Protein AF-A0A7S1HL98-F1 (afdb_monomer_lite)

pLDDT: mean 81.18, std 10.31, range [53.41, 93.25]

Foldseek 3Di:
DCPPVNVVVVVVVVVVLVVVLVVLLVCPVVLVVLVVVVVVVVVVVVVDPDDPVCPVVVVVSVVVNVQSVDSRNSVVVVVVVVVVVVVVVVVVVVVVVVVVVVVVVVVVVVVVVVVVD

InterPro domains:
  IPR009828 CYRIA/CYRIB, Rac1 binding domain [PF07159] (9-105)

Structure (mmCIF, N/CA/C/O backbone):
data_AF-A0A7S1HL98-F1
#
_entry.id   AF-A0A7S1HL98-F1
#
loop_
_atom_site.group_PDB
_atom_site.id
_atom_site.type_symbol
_atom_site.label_atom_id
_atom_site.label_alt_id
_atom_site.label_comp_id
_atom_site.label_asym_id
_atom_site.label_entity_id
_atom_site.label_seq_id
_atom_site.pdbx_PDB_ins_code
_atom_site.Cartn_x
_atom_site.Cartn_y
_atom_site.Cartn_z
_atom_site.occupancy
_atom_site.B_iso_or_equiv
_atom_site.auth_seq_id
_atom_site.auth_comp_id
_atom_site.auth_asym_id
_atom_site.auth_atom_id
_atom_site.pdbx_PDB_model_num
ATOM 1 N N . SER A 1 1 ? 21.149 -8.257 -16.315 1.00 56.03 1 SER A N 1
ATOM 2 C CA . SER A 1 1 ? 19.985 -9.164 -16.367 1.00 56.03 1 SER A CA 1
ATOM 3 C C . SER A 1 1 ? 19.329 -9.183 -14.996 1.00 56.03 1 SER A C 1
ATOM 5 O O . SER A 1 1 ? 20.015 -8.946 -14.007 1.00 56.03 1 SER A O 1
ATOM 7 N N . TRP A 1 2 ? 18.018 -9.419 -14.911 1.00 61.19 2 TRP A N 1
ATOM 8 C CA . TRP A 1 2 ? 17.410 -9.798 -13.634 1.00 61.19 2 TRP A CA 1
ATOM 9 C C . TRP A 1 2 ? 17.933 -11.194 -13.307 1.00 61.19 2 TRP A C 1
ATOM 11 O O . TRP A 1 2 ? 17.538 -12.153 -13.958 1.00 61.19 2 TRP A O 1
ATOM 21 N N . GLY A 1 3 ? 18.899 -11.295 -12.396 1.00 83.94 3 GLY A N 1
ATOM 22 C CA . GLY A 1 3 ? 19.385 -12.599 -11.952 1.00 83.94 3 GLY A CA 1
ATOM 23 C C . GLY A 1 3 ? 18.268 -13.367 -11.247 1.00 83.94 3 GLY A C 1
ATOM 24 O O . GLY A 1 3 ? 17.388 -12.748 -10.641 1.00 83.94 3 GLY A O 1
ATOM 25 N N . ASP A 1 4 ? 18.325 -14.698 -11.287 1.00 86.06 4 ASP A N 1
ATOM 26 C CA . ASP A 1 4 ? 17.356 -15.584 -10.623 1.00 86.06 4 ASP A CA 1
ATOM 27 C C . ASP A 1 4 ? 17.127 -15.198 -9.155 1.00 86.06 4 ASP A C 1
ATOM 29 O O . ASP A 1 4 ? 16.008 -15.246 -8.648 1.00 86.06 4 ASP A O 1
ATOM 33 N N . GLU A 1 5 ? 18.168 -14.714 -8.476 1.00 88.81 5 GLU A N 1
ATOM 34 C CA . GLU A 1 5 ? 18.075 -14.214 -7.108 1.00 88.81 5 GLU A CA 1
ATOM 35 C C . GLU A 1 5 ? 17.083 -13.044 -6.953 1.00 88.81 5 GLU A C 1
ATOM 37 O O . GLU A 1 5 ? 16.298 -13.019 -6.001 1.00 88.81 5 GLU A O 1
ATOM 42 N N . CYS A 1 6 ? 17.069 -12.090 -7.890 1.00 85.19 6 CYS A N 1
ATOM 43 C CA . CYS A 1 6 ? 16.123 -10.972 -7.875 1.00 85.19 6 CYS A CA 1
ATOM 44 C C . CYS A 1 6 ? 14.683 -11.453 -8.080 1.00 85.19 6 CYS A C 1
ATOM 46 O O . CYS A 1 6 ? 13.779 -10.979 -7.389 1.00 85.19 6 CYS A O 1
ATOM 48 N N . LEU A 1 7 ? 14.469 -12.424 -8.973 1.00 86.75 7 LEU A N 1
ATOM 49 C CA . LEU A 1 7 ? 13.152 -13.026 -9.201 1.00 86.75 7 LEU A CA 1
ATOM 50 C C . LEU A 1 7 ? 12.651 -13.756 -7.949 1.00 86.75 7 LEU A C 1
ATOM 52 O O . LEU A 1 7 ? 11.516 -13.547 -7.520 1.00 86.75 7 LEU A O 1
ATOM 56 N N . TRP A 1 8 ? 13.518 -14.525 -7.287 1.00 91.44 8 TRP A N 1
ATOM 57 C CA . TRP A 1 8 ? 13.188 -15.205 -6.032 1.00 91.44 8 TRP A CA 1
ATOM 58 C C . TRP A 1 8 ? 12.913 -14.251 -4.870 1.00 91.44 8 TRP A C 1
ATOM 60 O O . TRP A 1 8 ? 12.095 -14.555 -3.996 1.00 91.44 8 TRP A O 1
ATOM 70 N N . ARG A 1 9 ? 13.593 -13.101 -4.815 1.00 88.94 9 ARG A N 1
ATOM 71 C CA . ARG A 1 9 ? 13.303 -12.052 -3.824 1.00 88.94 9 ARG A CA 1
ATOM 72 C C . ARG A 1 9 ? 11.932 -11.423 -4.080 1.00 88.94 9 ARG A C 1
ATOM 74 O O . ARG A 1 9 ? 11.172 -11.250 -3.130 1.00 88.94 9 ARG A O 1
ATOM 81 N N . LEU A 1 10 ? 11.594 -11.148 -5.341 1.00 87.00 10 LEU A N 1
ATOM 82 C CA . LEU A 1 10 ? 10.289 -10.603 -5.721 1.00 87.00 10 LEU A CA 1
ATOM 83 C C . LEU A 1 10 ? 9.152 -11.588 -5.409 1.00 87.00 10 LEU A C 1
ATOM 85 O O . LEU A 1 10 ? 8.156 -11.202 -4.803 1.00 87.00 10 LEU A O 1
ATOM 89 N N . ALA A 1 11 ? 9.327 -12.870 -5.743 1.00 88.75 11 ALA A N 1
ATOM 90 C CA . ALA A 1 11 ? 8.358 -13.921 -5.431 1.00 88.75 11 ALA A CA 1
ATOM 91 C C . ALA A 1 11 ? 8.095 -14.030 -3.920 1.00 88.75 11 ALA A C 1
ATOM 93 O O . ALA A 1 11 ? 6.944 -14.043 -3.491 1.00 88.75 11 ALA A O 1
ATOM 94 N N . ARG A 1 12 ? 9.155 -14.005 -3.098 1.00 92.25 12 ARG A N 1
ATOM 95 C CA . ARG A 1 12 ? 9.029 -14.007 -1.631 1.00 92.25 12 ARG A CA 1
ATOM 96 C C . ARG A 1 12 ? 8.320 -12.770 -1.085 1.00 92.25 12 ARG A C 1
ATOM 98 O O . ARG A 1 12 ? 7.615 -12.869 -0.085 1.00 92.25 12 ARG A O 1
ATOM 105 N N . LEU A 1 13 ? 8.511 -11.606 -1.704 1.00 89.50 13 LEU A N 1
ATOM 106 C CA . LEU A 1 13 ? 7.786 -10.397 -1.320 1.00 89.50 13 LEU A CA 1
ATOM 107 C C . LEU A 1 13 ? 6.288 -10.540 -1.623 1.00 89.50 13 LEU A C 1
ATOM 109 O O . LEU A 1 13 ? 5.472 -10.242 -0.756 1.00 89.50 13 LEU A O 1
ATOM 113 N N . MET A 1 14 ? 5.930 -11.034 -2.813 1.00 89.12 14 MET A N 1
ATOM 114 C CA . MET A 1 14 ? 4.530 -11.256 -3.195 1.00 89.12 14 MET A CA 1
ATOM 115 C C . MET A 1 14 ? 3.832 -12.258 -2.270 1.00 89.12 14 MET A C 1
ATOM 117 O O . MET A 1 14 ? 2.714 -12.001 -1.832 1.00 89.12 14 MET A O 1
ATOM 121 N N . ASP A 1 15 ? 4.510 -13.351 -1.918 1.00 92.81 15 ASP A N 1
ATOM 122 C CA . ASP A 1 15 ? 3.988 -14.363 -0.996 1.00 92.81 15 ASP A CA 1
ATOM 123 C C . ASP A 1 15 ? 3.669 -13.771 0.389 1.00 92.81 15 ASP A C 1
ATOM 125 O O . ASP A 1 15 ? 2.561 -13.911 0.906 1.00 92.81 15 ASP A O 1
ATOM 129 N N . LYS A 1 16 ? 4.588 -12.974 0.951 1.00 91.25 16 LYS A N 1
ATOM 130 C CA . LYS A 1 16 ? 4.350 -12.262 2.219 1.00 91.25 16 LYS A CA 1
ATOM 131 C C . LYS A 1 16 ? 3.157 -11.308 2.148 1.00 91.25 16 LYS A C 1
ATOM 133 O O . LYS A 1 16 ? 2.393 -11.224 3.107 1.00 91.25 16 LYS A O 1
ATOM 138 N N . MET A 1 17 ? 2.994 -10.594 1.033 1.00 91.00 17 MET A N 1
ATOM 139 C CA . MET A 1 17 ? 1.870 -9.671 0.839 1.00 91.00 17 MET A CA 1
ATOM 140 C C . MET A 1 17 ? 0.532 -10.417 0.765 1.00 91.00 17 MET A C 1
ATOM 142 O O . MET A 1 17 ? -0.452 -9.956 1.340 1.00 91.00 17 MET A O 1
ATOM 146 N N . LEU A 1 18 ? 0.498 -11.589 0.123 1.00 89.94 18 LEU A N 1
ATOM 147 C CA . LEU A 1 18 ? -0.683 -12.457 0.074 1.00 89.94 18 LEU A CA 1
ATOM 148 C C . LEU A 1 18 ? -1.067 -12.975 1.462 1.00 89.94 18 LEU A C 1
ATOM 150 O O . LEU A 1 18 ? -2.232 -12.875 1.850 1.00 89.94 18 LEU A O 1
ATOM 154 N N . VAL A 1 19 ? -0.090 -13.468 2.229 1.00 93.25 19 VAL A N 1
ATOM 155 C CA . VAL A 1 19 ? -0.310 -13.925 3.609 1.00 93.25 19 VAL A CA 1
ATOM 156 C C . VAL A 1 19 ? -0.850 -12.788 4.473 1.00 93.25 19 VAL A C 1
ATOM 158 O O . VAL A 1 19 ? -1.842 -12.967 5.179 1.00 93.25 19 VAL A O 1
ATOM 161 N N . LEU A 1 20 ? -0.247 -11.600 4.389 1.00 91.31 20 LEU A N 1
ATOM 162 C CA . LEU A 1 20 ? -0.676 -10.443 5.171 1.00 91.31 20 LEU A CA 1
ATOM 163 C C . LEU A 1 20 ? -2.100 -10.007 4.801 1.00 91.31 20 LEU A C 1
ATOM 165 O O . LEU A 1 20 ? -2.905 -9.750 5.694 1.00 91.31 20 LEU A O 1
ATOM 169 N N . ASN A 1 21 ? -2.445 -10.012 3.510 1.00 90.69 21 ASN A N 1
ATOM 170 C CA . ASN A 1 21 ? -3.805 -9.739 3.049 1.00 90.69 21 ASN A CA 1
ATOM 171 C C . ASN A 1 21 ? -4.815 -10.755 3.606 1.00 90.69 21 ASN A C 1
ATOM 173 O O . ASN A 1 21 ? -5.873 -10.366 4.090 1.00 90.69 21 ASN A O 1
ATOM 177 N N . GLY A 1 22 ? -4.478 -12.049 3.584 1.00 89.69 22 GLY A N 1
ATOM 178 C CA . GLY A 1 22 ? -5.328 -13.110 4.131 1.00 89.69 22 GLY A CA 1
ATOM 179 C C . GLY A 1 22 ? -5.554 -12.978 5.639 1.00 89.69 22 GLY A C 1
ATOM 180 O O . GLY A 1 22 ? -6.685 -13.099 6.107 1.00 89.69 22 GLY A O 1
ATOM 181 N N . LEU A 1 23 ? -4.501 -12.663 6.400 1.00 90.56 23 LEU A N 1
ATOM 182 C CA . LEU A 1 23 ? -4.599 -12.428 7.844 1.00 90.56 23 LEU A CA 1
ATOM 183 C C . LEU A 1 23 ? -5.448 -11.196 8.173 1.00 90.56 23 LEU A C 1
ATOM 185 O O . LEU A 1 23 ? -6.253 -11.234 9.102 1.00 90.56 23 LEU A O 1
ATOM 189 N N . MET A 1 24 ? -5.293 -10.116 7.403 1.00 89.81 24 MET A N 1
ATOM 190 C CA . MET A 1 24 ? -6.113 -8.916 7.552 1.00 89.81 24 MET A CA 1
ATOM 191 C C . MET A 1 24 ? -7.587 -9.184 7.241 1.00 89.81 24 MET A C 1
ATOM 193 O O . MET A 1 24 ? -8.452 -8.792 8.018 1.00 89.81 24 MET A O 1
ATOM 197 N N . ALA A 1 25 ? -7.867 -9.890 6.146 1.00 86.00 25 ALA A N 1
ATOM 198 C CA . ALA A 1 25 ? -9.213 -10.281 5.742 1.00 86.00 25 ALA A CA 1
ATOM 199 C C . ALA A 1 25 ? -9.915 -11.162 6.787 1.00 86.00 25 ALA A C 1
ATOM 201 O O . ALA A 1 25 ? -11.090 -10.960 7.091 1.00 86.00 25 ALA A O 1
ATOM 202 N N . ALA A 1 26 ? -9.190 -12.121 7.367 1.00 89.00 26 ALA A N 1
ATOM 203 C CA . ALA A 1 26 ? -9.726 -13.014 8.390 1.00 89.00 26 ALA A CA 1
ATOM 204 C C . ALA A 1 26 ? -9.996 -12.301 9.728 1.00 89.00 26 ALA A C 1
ATOM 206 O O . ALA A 1 26 ? -10.816 -12.765 10.521 1.00 89.00 26 ALA A O 1
ATOM 207 N N . ASN A 1 27 ? -9.324 -11.176 9.997 1.00 88.44 27 ASN A N 1
ATOM 208 C CA . ASN A 1 27 ? -9.421 -10.464 11.264 1.00 88.44 27 ASN A CA 1
ATOM 209 C C . ASN A 1 27 ? -10.346 -9.239 11.178 1.00 88.44 27 ASN A C 1
ATOM 211 O O . ASN A 1 27 ? -9.909 -8.086 11.141 1.00 88.44 27 ASN A O 1
ATOM 215 N N . SER A 1 28 ? -11.654 -9.492 11.251 1.00 84.69 28 SER A N 1
ATOM 216 C CA . SER A 1 28 ? -12.681 -8.440 11.328 1.00 84.69 28 SER A CA 1
ATOM 217 C C . SER A 1 28 ? -12.548 -7.529 12.562 1.00 84.69 28 SER A C 1
ATOM 219 O O . SER A 1 28 ? -13.084 -6.416 12.572 1.00 84.69 28 SER A O 1
ATOM 221 N N . GLY A 1 29 ? -11.798 -7.960 13.586 1.00 90.38 29 GLY A N 1
ATOM 222 C CA . GLY A 1 29 ? -11.479 -7.173 14.777 1.00 90.38 29 GLY A CA 1
ATOM 223 C C . GLY A 1 29 ? -10.732 -5.881 14.453 1.00 90.38 29 GLY A C 1
ATOM 224 O O . GLY A 1 29 ? -11.052 -4.845 15.028 1.00 90.38 29 GLY A O 1
ATOM 225 N N . ILE A 1 30 ? -9.842 -5.897 13.455 1.00 88.44 30 ILE A N 1
ATOM 226 C CA . ILE A 1 30 ? -9.038 -4.726 13.064 1.00 88.44 30 ILE A CA 1
ATOM 227 C C . ILE A 1 30 ? -9.939 -3.547 12.670 1.00 88.44 30 ILE A C 1
ATOM 229 O O . ILE A 1 30 ? -9.735 -2.422 13.127 1.00 88.44 30 ILE A O 1
ATOM 233 N N . ASN A 1 31 ? -10.975 -3.797 11.864 1.00 89.00 31 ASN A N 1
ATOM 234 C CA . ASN A 1 31 ? -11.902 -2.748 11.434 1.00 89.00 31 ASN A CA 1
ATOM 235 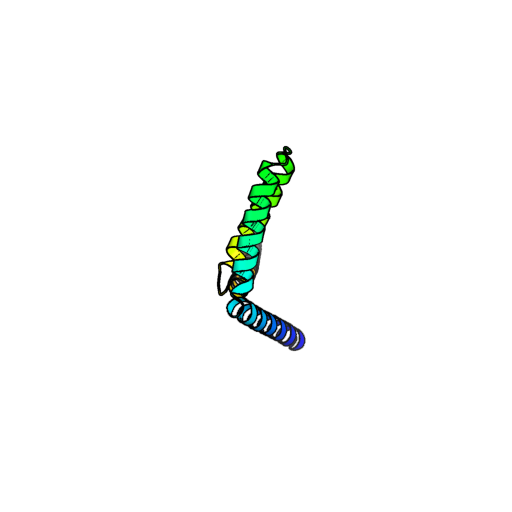C C . ASN A 1 31 ? -12.782 -2.243 12.585 1.00 89.00 31 ASN A C 1
ATOM 237 O O . ASN A 1 31 ? -13.031 -1.041 12.720 1.00 89.00 31 ASN A O 1
ATOM 241 N N . ASN A 1 32 ? -13.213 -3.151 13.458 1.00 90.56 32 ASN A N 1
ATOM 242 C CA . ASN A 1 32 ? -14.009 -2.801 14.628 1.00 90.56 32 ASN A CA 1
ATOM 243 C C . ASN A 1 32 ? -13.221 -1.939 15.622 1.00 90.56 32 ASN A C 1
ATOM 245 O O . ASN A 1 32 ? -13.732 -0.912 16.082 1.00 90.56 32 ASN A O 1
ATOM 249 N N . ASP A 1 33 ? -11.980 -2.318 15.915 1.00 92.88 33 ASP A N 1
ATOM 250 C CA . ASP A 1 33 ? -11.099 -1.600 16.832 1.00 92.88 33 ASP A CA 1
ATOM 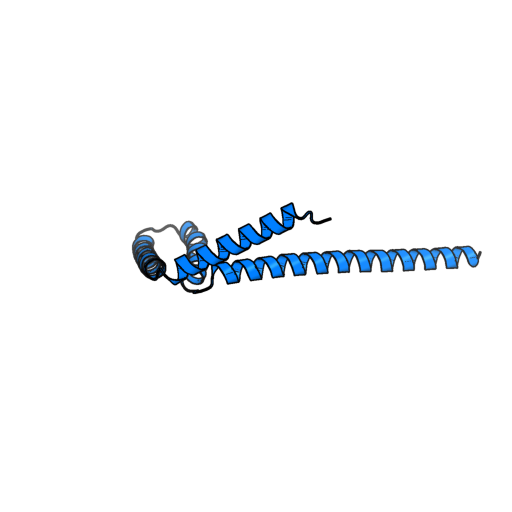251 C C . ASP A 1 33 ? -10.706 -0.239 16.264 1.00 92.88 33 ASP A C 1
ATOM 253 O O . ASP A 1 33 ? -10.816 0.775 16.959 1.00 92.88 33 ASP A O 1
ATOM 257 N N . PHE A 1 34 ? -10.376 -0.175 14.972 1.00 90.94 34 PHE A N 1
ATOM 258 C CA . PHE A 1 34 ? -10.102 1.092 14.301 1.00 90.94 34 PHE A CA 1
ATOM 259 C C . PHE A 1 34 ? -11.322 2.030 14.318 1.00 90.94 34 PHE A C 1
ATOM 261 O O . PHE A 1 34 ? -11.214 3.215 14.648 1.00 90.94 34 PHE A O 1
ATOM 268 N N . SER A 1 35 ? -12.519 1.499 14.059 1.00 88.88 35 SER A N 1
ATOM 269 C CA . SER A 1 35 ? -13.771 2.261 14.122 1.00 88.88 35 SER A CA 1
ATOM 270 C C . SER A 1 35 ? -14.102 2.757 15.536 1.00 88.88 35 SER A C 1
ATOM 272 O O . SER A 1 35 ? -14.741 3.803 15.697 1.00 88.88 35 SER A O 1
ATOM 274 N N . ARG A 1 36 ? -13.711 2.020 16.582 1.00 91.12 36 ARG A N 1
ATOM 275 C CA . ARG A 1 36 ? -13.828 2.465 17.982 1.00 91.12 36 ARG A CA 1
ATOM 276 C C . ARG A 1 36 ? -12.828 3.573 18.284 1.00 91.12 36 ARG A C 1
ATOM 278 O O . ARG A 1 36 ? -13.234 4.623 18.779 1.00 91.12 36 ARG A O 1
ATOM 285 N N . PHE A 1 37 ? -11.563 3.376 17.924 1.00 89.06 37 PHE A N 1
ATOM 286 C CA . PHE A 1 37 ? -10.505 4.370 18.083 1.00 89.06 37 PHE A CA 1
ATOM 287 C C . PHE A 1 37 ? -10.880 5.706 17.427 1.00 89.06 37 PHE A C 1
ATOM 289 O O . PHE A 1 37 ? -10.857 6.745 18.088 1.00 89.06 37 PHE A O 1
ATOM 296 N N . LYS A 1 38 ? -11.347 5.678 16.171 1.00 87.69 38 LYS A N 1
ATOM 297 C CA . LYS A 1 38 ? -11.776 6.881 15.444 1.00 87.69 38 LYS A CA 1
ATOM 298 C C . LYS A 1 38 ? -12.893 7.632 16.174 1.00 87.69 38 LYS A C 1
ATOM 300 O O . LYS A 1 38 ? -12.853 8.858 16.273 1.00 87.69 38 LYS A O 1
ATOM 305 N N . ARG A 1 39 ? -13.885 6.913 16.712 1.00 87.25 39 ARG A N 1
ATOM 306 C CA . ARG A 1 39 ? -14.983 7.514 17.490 1.00 87.25 39 ARG A CA 1
ATOM 307 C C . ARG A 1 39 ? -14.477 8.175 18.771 1.00 87.25 39 ARG A C 1
ATOM 309 O O . ARG A 1 39 ? -14.860 9.308 19.052 1.00 87.25 39 ARG A O 1
ATOM 316 N N . PHE A 1 40 ? -13.585 7.515 19.510 1.00 87.50 40 PHE A N 1
ATOM 317 C CA . PHE A 1 40 ? -12.965 8.105 20.700 1.00 87.50 40 PHE A CA 1
ATOM 318 C C . PHE A 1 40 ? -12.173 9.367 20.368 1.00 87.50 40 PHE A C 1
ATOM 320 O O . PHE A 1 40 ? -12.316 10.382 21.045 1.00 87.50 40 PHE A O 1
ATOM 327 N N . GLN A 1 41 ? -11.398 9.342 19.290 1.00 83.62 41 GLN A N 1
ATOM 328 C CA . GLN A 1 41 ? -10.620 10.495 18.863 1.00 83.62 41 GLN A CA 1
ATOM 329 C C . GLN A 1 41 ? -11.500 11.673 18.425 1.00 83.62 41 GLN A C 1
ATOM 331 O O . GLN A 1 41 ? -11.182 12.819 18.728 1.00 83.62 41 GLN A O 1
ATOM 336 N N . GLN A 1 42 ? -12.629 11.419 17.756 1.00 81.88 42 GLN A N 1
ATOM 337 C CA . GLN A 1 42 ? -13.607 12.459 17.414 1.00 81.88 42 GLN A CA 1
ATOM 338 C C . GLN A 1 42 ? -14.255 13.089 18.653 1.00 81.88 42 GLN A C 1
ATOM 340 O O . GLN A 1 42 ? -14.545 14.283 18.654 1.00 81.88 42 GLN A O 1
ATOM 345 N N . LEU A 1 43 ? -14.483 12.306 19.710 1.00 82.50 43 LEU A N 1
ATOM 346 C CA . LEU A 1 43 ? -14.975 12.826 20.987 1.00 82.50 43 LEU A CA 1
ATOM 347 C C . LEU A 1 43 ? -13.894 13.646 21.704 1.00 82.50 43 LEU A C 1
ATOM 349 O O . LEU A 1 43 ? -14.175 14.747 22.170 1.00 82.50 43 LEU A O 1
ATOM 353 N N . ALA A 1 44 ? -12.655 13.154 21.732 1.00 79.75 44 ALA A N 1
ATOM 354 C CA . ALA A 1 44 ? -11.524 13.836 22.357 1.00 79.75 44 ALA A CA 1
ATOM 355 C C . ALA A 1 44 ? -11.153 15.144 21.638 1.00 79.75 44 ALA A C 1
ATOM 357 O O . ALA A 1 44 ? -10.871 16.153 22.282 1.00 79.75 44 ALA A O 1
ATOM 358 N N . SER A 1 45 ? -11.210 15.171 20.304 1.00 74.12 45 SER A N 1
ATOM 359 C CA . SER A 1 45 ? -10.885 16.366 19.522 1.00 74.12 45 SER A CA 1
ATOM 360 C C . SER A 1 45 ? -11.909 17.480 19.708 1.00 74.12 45 SER A C 1
ATOM 362 O O . SER A 1 45 ? -11.524 18.644 19.707 1.00 74.12 45 SER A O 1
ATOM 364 N N . ARG A 1 46 ? -13.187 17.165 19.969 1.00 69.31 46 ARG A N 1
ATOM 365 C CA . ARG A 1 46 ? -14.194 18.168 20.370 1.00 69.31 46 ARG A CA 1
ATOM 366 C C . ARG A 1 46 ? -13.828 18.880 21.678 1.00 69.31 46 ARG A C 1
ATOM 368 O O . ARG A 1 46 ? -14.252 20.016 21.860 1.00 69.31 46 ARG A O 1
ATOM 375 N N . ALA A 1 47 ? -13.024 18.254 22.539 1.00 67.25 47 ALA A N 1
ATOM 376 C CA . ALA A 1 47 ? -12.560 18.825 23.802 1.00 67.25 47 ALA A CA 1
ATOM 377 C C . ALA A 1 47 ? -11.229 19.607 23.701 1.00 67.25 47 ALA A C 1
ATOM 379 O O . ALA A 1 47 ? -10.912 20.360 24.616 1.00 67.25 47 ALA A O 1
ATOM 380 N N . GLN A 1 48 ? -10.455 19.473 22.612 1.00 61.19 48 GLN A N 1
ATOM 381 C CA . GLN A 1 48 ? -9.159 20.154 22.426 1.00 61.19 48 GLN A CA 1
ATOM 382 C C . GLN A 1 48 ? -9.185 21.141 21.248 1.00 61.19 48 GLN A C 1
ATOM 384 O O . GLN A 1 48 ? -9.500 20.774 20.120 1.00 61.19 48 GLN A O 1
ATOM 389 N N . SER A 1 49 ? -8.835 22.402 21.500 1.00 55.16 49 SER A N 1
ATOM 390 C CA . SER A 1 49 ? -9.096 23.580 20.655 1.00 55.16 49 SER A CA 1
ATOM 391 C C . SER A 1 49 ? -7.955 24.013 19.713 1.00 55.16 49 SER A C 1
ATOM 393 O O . SER A 1 49 ? -7.867 25.190 19.372 1.00 55.16 49 SER A O 1
ATOM 395 N N . SER A 1 50 ? -7.092 23.111 19.233 1.00 62.09 50 SER A N 1
ATOM 396 C CA . SER A 1 50 ? -6.089 23.461 18.209 1.00 62.09 50 SER A CA 1
ATOM 397 C C . SER A 1 50 ? -6.492 22.948 16.818 1.00 62.09 50 SER A C 1
ATOM 399 O O . SER A 1 50 ? -6.751 21.765 16.613 1.00 62.09 50 SER A O 1
ATOM 401 N N . ALA A 1 51 ? -6.604 23.863 15.849 1.00 59.53 51 ALA A N 1
ATOM 402 C CA . ALA A 1 51 ? -7.117 23.584 14.502 1.00 59.53 51 ALA A CA 1
ATOM 403 C C . ALA A 1 51 ? -6.092 22.898 13.577 1.00 59.53 51 ALA A C 1
ATOM 405 O O . ALA A 1 51 ? -6.477 22.115 12.711 1.00 59.53 51 ALA A O 1
ATOM 406 N N . GLN A 1 52 ? -4.795 23.144 13.785 1.00 53.41 52 GLN A N 1
ATOM 407 C CA . GLN A 1 52 ? -3.734 22.687 12.880 1.00 53.41 52 GLN A CA 1
ATOM 408 C C . GLN A 1 52 ? -3.436 21.181 13.006 1.00 53.41 52 GLN A C 1
ATOM 410 O O . GLN A 1 52 ? -3.234 20.511 12.001 1.00 53.41 52 GLN A O 1
ATOM 415 N N . SER A 1 53 ? -3.492 20.613 14.218 1.00 54.88 53 SER A N 1
ATOM 416 C CA . SER A 1 53 ? -3.286 19.170 14.444 1.00 54.88 53 SER A CA 1
ATOM 417 C C . SER A 1 53 ? -4.450 18.308 13.945 1.00 54.88 53 SER A C 1
ATOM 419 O O . SER A 1 53 ? -4.285 17.108 13.754 1.00 54.88 53 SER A O 1
ATOM 421 N N . ARG A 1 54 ? -5.630 18.899 13.709 1.00 58.75 54 ARG A N 1
ATOM 422 C CA . ARG A 1 54 ? -6.823 18.179 13.238 1.00 58.75 54 ARG A CA 1
ATOM 423 C C . ARG A 1 54 ? -6.778 17.854 11.742 1.00 58.75 54 ARG A C 1
ATOM 425 O O . ARG A 1 54 ? -7.377 16.859 11.340 1.00 58.75 54 ARG A O 1
ATOM 432 N N . LEU A 1 55 ? -6.104 18.674 10.930 1.00 57.62 55 LEU A N 1
ATOM 433 C CA . LEU A 1 55 ? -6.078 18.532 9.467 1.00 57.62 55 LEU A CA 1
ATOM 434 C C . LEU A 1 55 ? -5.175 17.374 9.019 1.00 57.62 55 LEU A C 1
ATOM 436 O O . LEU A 1 55 ? -5.652 16.472 8.333 1.00 57.62 55 LEU A O 1
ATOM 440 N N . ASP A 1 56 ? -3.927 17.326 9.491 1.00 57.59 56 ASP A N 1
ATOM 441 C CA . ASP A 1 56 ? -2.984 16.250 9.136 1.00 57.59 56 ASP A CA 1
ATOM 442 C C . ASP A 1 56 ? -3.422 14.889 9.695 1.00 57.59 56 ASP A C 1
ATOM 444 O O . ASP A 1 56 ? -3.301 13.850 9.042 1.00 57.59 56 ASP A O 1
ATOM 448 N N . GLN A 1 57 ? -4.017 14.893 10.890 1.00 65.88 57 GLN A N 1
ATOM 449 C CA . GLN A 1 57 ? -4.541 13.683 11.514 1.00 65.88 57 GLN A CA 1
ATOM 450 C C . GLN A 1 57 ? -5.812 13.184 10.808 1.00 65.88 57 GLN A C 1
ATOM 452 O O . GLN A 1 57 ? -6.020 11.977 10.703 1.00 65.88 57 GLN A O 1
ATOM 457 N N . GLY A 1 58 ? -6.645 14.087 10.277 1.00 70.50 58 GLY A N 1
ATOM 458 C CA . GLY A 1 58 ? -7.848 13.738 9.519 1.00 70.50 58 GLY A CA 1
ATOM 459 C C . GLY A 1 58 ? -7.545 12.964 8.234 1.00 70.50 58 GLY A C 1
ATOM 460 O O . GLY A 1 58 ? -8.206 11.960 7.962 1.00 70.50 58 GLY A O 1
ATOM 461 N N . THR A 1 59 ? -6.519 13.383 7.490 1.00 77.81 59 THR A N 1
ATOM 462 C CA . THR A 1 59 ? -6.122 12.749 6.222 1.00 77.81 59 THR A CA 1
ATOM 463 C C . THR A 1 59 ? -5.572 11.341 6.443 1.00 77.81 59 THR A C 1
ATOM 465 O O . THR A 1 59 ? -6.074 10.389 5.845 1.00 77.81 59 THR A O 1
ATOM 468 N N . ALA A 1 60 ? -4.632 11.172 7.379 1.00 80.31 60 ALA A N 1
ATOM 469 C CA . ALA A 1 60 ? -4.050 9.863 7.688 1.00 80.31 60 ALA A CA 1
ATOM 470 C C . ALA A 1 60 ? -5.098 8.851 8.195 1.00 80.31 60 ALA A C 1
ATOM 472 O O . ALA A 1 60 ? -5.075 7.674 7.832 1.00 80.31 60 ALA A O 1
ATOM 473 N N . LEU A 1 61 ? -6.067 9.298 9.003 1.00 84.75 61 LEU A N 1
ATOM 474 C CA . LEU A 1 61 ? -7.163 8.439 9.465 1.00 84.75 61 LEU A CA 1
ATOM 475 C C . LEU A 1 61 ? -8.111 8.037 8.340 1.00 84.75 61 LEU A C 1
ATOM 477 O O . LEU A 1 61 ? -8.679 6.948 8.384 1.00 84.75 61 LEU A O 1
ATOM 481 N N . MET A 1 62 ? -8.322 8.916 7.363 1.00 86.44 62 MET A N 1
ATOM 482 C CA . MET A 1 62 ? -9.176 8.628 6.218 1.00 86.44 62 MET A CA 1
ATOM 483 C C . MET A 1 62 ? -8.527 7.593 5.294 1.00 86.44 62 MET A C 1
ATOM 485 O O . MET A 1 62 ? -9.194 6.643 4.885 1.00 86.44 62 MET A O 1
ATOM 489 N N . GLU A 1 63 ? -7.225 7.716 5.035 1.00 87.06 63 GLU A N 1
ATOM 490 C CA . GLU A 1 63 ? -6.456 6.710 4.293 1.00 87.06 63 GLU A CA 1
ATOM 491 C C . GLU A 1 63 ? -6.463 5.357 5.008 1.00 87.06 63 GLU A C 1
ATOM 493 O O . GLU A 1 63 ? -6.753 4.327 4.396 1.00 87.06 63 GLU A O 1
ATOM 498 N N . LEU A 1 64 ? -6.232 5.354 6.324 1.00 87.69 64 LEU A N 1
ATOM 499 C CA . LEU A 1 64 ? -6.266 4.129 7.117 1.00 87.69 64 LEU A CA 1
ATOM 500 C C . LEU A 1 64 ? -7.674 3.516 7.169 1.00 87.69 64 LEU A C 1
ATOM 502 O O . LEU A 1 64 ? -7.811 2.296 7.119 1.00 87.69 64 LEU A O 1
ATOM 506 N N . GLN A 1 65 ? -8.731 4.334 7.193 1.00 89.88 65 GLN A N 1
ATOM 507 C CA . GLN A 1 65 ? -10.107 3.847 7.090 1.00 89.88 65 GLN A CA 1
ATOM 508 C C . GLN A 1 65 ? -10.353 3.134 5.762 1.00 89.88 65 GLN A C 1
ATOM 510 O O . GLN A 1 65 ? -10.923 2.046 5.754 1.00 89.88 65 GLN A O 1
ATOM 515 N N . MET A 1 66 ? -9.932 3.739 4.651 1.00 88.69 66 MET A N 1
ATOM 516 C CA . MET A 1 66 ? -10.053 3.141 3.319 1.00 88.69 66 MET A CA 1
ATOM 517 C C . MET A 1 66 ? -9.273 1.824 3.238 1.00 88.69 66 MET A C 1
ATOM 519 O O . MET A 1 66 ? -9.762 0.843 2.680 1.00 88.69 66 MET A O 1
ATOM 523 N N . PHE A 1 67 ? -8.084 1.786 3.843 1.00 89.75 67 PHE A N 1
ATOM 524 C CA . PHE A 1 67 ? -7.238 0.600 3.891 1.00 89.75 67 PHE A CA 1
ATOM 525 C C . PHE A 1 67 ? -7.860 -0.537 4.710 1.00 89.75 67 PHE A C 1
ATOM 527 O O . PHE A 1 67 ? -7.921 -1.669 4.247 1.00 89.75 67 PHE A O 1
ATOM 534 N N . VAL A 1 68 ? -8.354 -0.256 5.914 1.00 88.56 68 VAL A N 1
ATOM 535 C CA . VAL A 1 68 ? -8.901 -1.289 6.808 1.00 88.56 68 VAL A CA 1
ATOM 536 C C . VAL A 1 68 ? -10.301 -1.748 6.376 1.00 88.56 68 VAL A C 1
ATOM 538 O O . VAL A 1 68 ? -10.681 -2.888 6.635 1.00 88.56 68 VAL A O 1
ATOM 541 N N . ALA A 1 69 ? -11.070 -0.898 5.689 1.00 85.44 69 ALA A N 1
ATOM 542 C CA . ALA A 1 69 ? -12.383 -1.265 5.157 1.00 85.44 69 ALA A CA 1
ATOM 543 C C . ALA A 1 69 ? -12.309 -2.149 3.898 1.00 85.44 69 ALA A C 1
ATOM 545 O O . ALA A 1 69 ? -13.287 -2.821 3.567 1.00 85.44 69 ALA A O 1
ATOM 546 N N . ASN A 1 70 ? -11.179 -2.152 3.185 1.00 85.50 70 ASN A N 1
ATOM 547 C CA . ASN A 1 70 ? -11.006 -2.927 1.962 1.00 85.50 70 ASN A CA 1
ATOM 548 C C . ASN A 1 70 ? -10.404 -4.313 2.262 1.00 85.50 70 ASN A C 1
ATOM 550 O O . ASN A 1 70 ? -9.269 -4.434 2.714 1.00 85.50 70 ASN A O 1
ATOM 554 N N . HIS A 1 71 ? -11.152 -5.366 1.925 1.00 77.56 71 HIS A N 1
ATOM 555 C CA . HIS A 1 71 ? -10.784 -6.771 2.138 1.00 77.56 71 HIS A CA 1
ATOM 556 C C . HIS A 1 71 ? -9.514 -7.210 1.378 1.00 77.56 71 HIS A C 1
ATOM 558 O O . HIS A 1 71 ? -8.901 -8.215 1.725 1.00 77.56 71 HIS A O 1
ATOM 564 N N . ASN A 1 72 ? -9.119 -6.468 0.338 1.00 84.19 72 ASN A N 1
ATOM 565 C CA . ASN A 1 72 ? -7.920 -6.731 -0.460 1.00 84.19 72 ASN A CA 1
ATOM 566 C C . ASN A 1 72 ? -6.943 -5.550 -0.461 1.00 84.19 72 ASN A C 1
ATOM 568 O O . ASN A 1 72 ? -6.212 -5.349 -1.428 1.00 84.19 72 ASN A O 1
ATOM 572 N N . SER A 1 73 ? -6.944 -4.736 0.592 1.00 85.50 73 SER A N 1
ATOM 573 C CA . SER A 1 73 ? -6.219 -3.465 0.630 1.00 85.50 73 SER A CA 1
ATOM 574 C C . SER A 1 73 ? -4.720 -3.580 0.357 1.00 85.50 73 SER A C 1
ATOM 576 O O . SER A 1 73 ? -4.163 -2.765 -0.379 1.00 85.50 73 SER A O 1
ATOM 578 N N . VAL A 1 74 ? -4.079 -4.627 0.871 1.00 87.69 74 VAL A N 1
ATOM 579 C CA . VAL A 1 74 ? -2.652 -4.916 0.673 1.00 87.69 74 VAL A CA 1
ATOM 580 C C . VAL A 1 74 ? -2.364 -5.250 -0.792 1.00 87.69 74 VAL A C 1
ATOM 582 O O . VAL A 1 74 ? -1.402 -4.745 -1.374 1.00 87.69 74 VAL A O 1
ATOM 585 N N . LEU A 1 75 ? -3.224 -6.062 -1.414 1.00 87.56 75 LEU A N 1
ATOM 586 C CA . LEU A 1 75 ? -3.112 -6.408 -2.832 1.00 87.56 75 LEU A CA 1
ATOM 587 C C . LEU A 1 75 ? -3.427 -5.214 -3.735 1.00 87.56 75 LEU A C 1
ATOM 589 O O . LEU A 1 75 ? -2.718 -4.997 -4.715 1.00 87.56 75 LEU A O 1
ATOM 593 N N . SER A 1 76 ? -4.437 -4.411 -3.396 1.00 87.25 76 SER A N 1
ATOM 594 C CA . SER A 1 76 ? -4.763 -3.179 -4.117 1.00 87.25 76 SER A CA 1
ATOM 595 C C . SER A 1 76 ? -3.576 -2.211 -4.121 1.00 87.25 76 SER A C 1
ATOM 597 O O . SER A 1 76 ? -3.197 -1.727 -5.182 1.00 87.25 76 SER A O 1
ATOM 599 N N . GLN A 1 77 ? -2.920 -1.995 -2.975 1.00 88.25 77 GLN A N 1
ATOM 600 C CA . GLN A 1 77 ? -1.736 -1.131 -2.901 1.00 88.25 77 GLN A CA 1
ATOM 601 C C . GLN A 1 77 ? -0.535 -1.687 -3.674 1.00 88.25 77 GLN A C 1
ATOM 603 O O . GLN A 1 77 ? 0.210 -0.920 -4.293 1.00 88.25 77 GLN A O 1
ATOM 608 N N . LEU A 1 78 ? -0.338 -3.010 -3.659 1.00 86.75 78 LEU A N 1
ATOM 609 C CA . LEU A 1 78 ? 0.706 -3.655 -4.452 1.00 86.75 78 LEU A CA 1
ATOM 610 C C . LEU A 1 78 ? 0.462 -3.443 -5.951 1.00 86.75 78 LEU A C 1
ATOM 612 O O . LEU A 1 78 ? 1.375 -3.027 -6.664 1.00 86.75 78 LEU A O 1
ATOM 616 N N . LEU A 1 79 ? -0.765 -3.680 -6.422 1.00 86.19 79 LEU A N 1
ATOM 617 C CA . LEU A 1 79 ? -1.145 -3.470 -7.819 1.00 86.19 79 LEU A CA 1
ATOM 618 C C . LEU A 1 79 ? -0.987 -2.006 -8.229 1.00 86.19 79 LEU A C 1
ATOM 620 O O . LEU A 1 79 ? -0.349 -1.739 -9.245 1.00 86.19 79 LEU A O 1
ATOM 624 N N . ASP A 1 80 ? -1.470 -1.062 -7.423 1.00 88.56 80 ASP A N 1
ATOM 625 C CA . ASP A 1 80 ? -1.308 0.373 -7.683 1.00 88.56 80 ASP A CA 1
ATOM 626 C C . ASP A 1 80 ? 0.168 0.765 -7.794 1.00 88.56 80 ASP A C 1
ATOM 628 O O . ASP A 1 80 ? 0.558 1.524 -8.684 1.00 88.56 80 ASP A O 1
ATOM 632 N N . SER A 1 81 ? 1.015 0.222 -6.919 1.00 86.44 81 SER A N 1
ATOM 633 C CA . SER A 1 81 ? 2.457 0.476 -6.946 1.00 86.44 81 SER A CA 1
ATOM 634 C C . SER 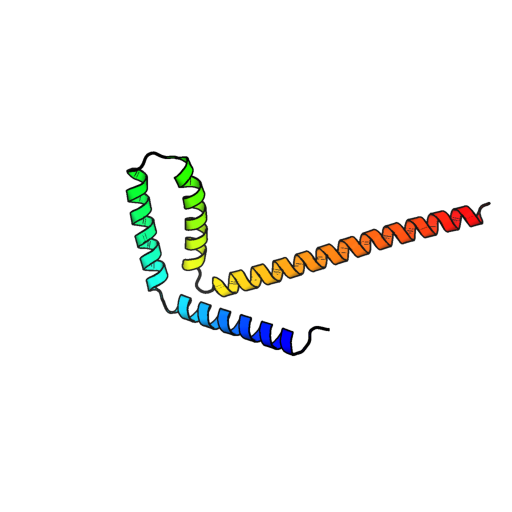A 1 81 ? 3.106 -0.094 -8.210 1.00 86.44 81 SER A C 1
ATOM 636 O O . SER A 1 81 ? 3.894 0.594 -8.861 1.00 86.44 81 SER A O 1
ATOM 638 N N . LEU A 1 82 ? 2.736 -1.313 -8.616 1.00 84.06 82 LEU A N 1
ATOM 639 C CA . LEU A 1 82 ? 3.205 -1.921 -9.865 1.00 84.06 82 LEU A CA 1
ATOM 640 C C . LEU A 1 82 ? 2.745 -1.126 -11.095 1.00 84.06 82 LEU A C 1
ATOM 642 O O . LEU A 1 82 ? 3.534 -0.915 -12.019 1.00 84.06 82 LEU A O 1
ATOM 646 N N . PHE A 1 83 ? 1.505 -0.629 -11.101 1.00 84.19 83 PHE A N 1
ATOM 647 C CA . PHE A 1 83 ? 0.999 0.237 -12.165 1.00 84.19 83 PHE A CA 1
ATOM 648 C C . PHE A 1 83 ? 1.755 1.565 -12.234 1.00 84.19 83 PHE A C 1
ATOM 650 O O . PHE A 1 83 ? 2.115 1.987 -13.333 1.00 84.19 83 PHE A O 1
ATOM 657 N N . LYS A 1 84 ? 2.061 2.195 -11.095 1.00 85.75 84 LYS A N 1
ATOM 658 C CA . LYS A 1 84 ? 2.863 3.431 -11.043 1.00 85.75 84 LYS A CA 1
ATOM 659 C C . LYS A 1 84 ? 4.279 3.220 -11.578 1.00 85.75 84 LYS A C 1
ATOM 661 O O . LYS A 1 84 ? 4.741 4.014 -12.394 1.00 85.75 84 LYS A O 1
ATOM 666 N N . VAL A 1 85 ? 4.944 2.129 -11.188 1.00 82.19 85 VAL A N 1
ATOM 667 C CA . VAL A 1 85 ? 6.270 1.764 -11.723 1.00 82.19 85 VAL A CA 1
ATOM 668 C C . VAL A 1 85 ? 6.198 1.549 -13.234 1.00 82.19 85 VAL A C 1
ATOM 670 O O . VAL A 1 85 ? 7.026 2.077 -13.976 1.00 82.19 85 VAL A O 1
ATOM 673 N N . ARG A 1 86 ? 5.173 0.830 -13.707 1.00 79.62 86 ARG A N 1
ATOM 674 C CA . ARG A 1 86 ? 4.938 0.617 -15.136 1.00 79.62 86 ARG A CA 1
ATOM 675 C C . ARG A 1 86 ? 4.753 1.944 -15.876 1.00 79.62 86 ARG A C 1
ATOM 677 O O . ARG A 1 86 ? 5.420 2.161 -16.881 1.00 79.62 86 ARG A O 1
ATOM 684 N N . GLN A 1 87 ? 3.886 2.831 -15.391 1.00 79.00 87 GLN A N 1
ATOM 685 C CA . GLN A 1 87 ? 3.657 4.141 -16.008 1.00 79.00 87 GLN A CA 1
ATOM 686 C C . GLN A 1 87 ? 4.934 4.987 -16.051 1.00 79.00 87 GLN A C 1
ATOM 688 O O . GLN A 1 87 ? 5.238 5.559 -17.095 1.00 79.00 87 GLN A O 1
ATOM 693 N N . GLY A 1 88 ? 5.718 5.010 -14.968 1.00 76.94 88 GLY A N 1
ATOM 694 C CA . GLY A 1 88 ? 7.003 5.711 -14.933 1.00 76.94 88 GLY A CA 1
ATOM 695 C C . GLY A 1 88 ? 8.003 5.175 -15.964 1.00 76.94 88 GLY A C 1
ATOM 696 O O . GLY A 1 88 ? 8.656 5.955 -16.657 1.00 76.94 88 GLY A O 1
ATOM 697 N N . ALA A 1 89 ? 8.073 3.851 -16.132 1.00 76.31 89 ALA A N 1
ATOM 698 C CA . ALA A 1 89 ? 8.930 3.224 -17.136 1.00 76.31 89 ALA A CA 1
ATOM 699 C C . ALA A 1 89 ? 8.493 3.561 -18.574 1.00 76.31 89 ALA A C 1
ATOM 701 O O . ALA A 1 89 ? 9.330 3.932 -19.395 1.00 76.31 89 ALA A O 1
ATOM 702 N N . PHE A 1 90 ? 7.191 3.498 -18.878 1.00 71.62 90 PHE A N 1
ATOM 703 C CA . PHE A 1 90 ? 6.671 3.886 -20.197 1.00 71.62 90 PHE A CA 1
ATOM 704 C C . PHE A 1 90 ? 6.875 5.376 -20.490 1.00 71.62 90 PHE A C 1
ATOM 706 O O . PHE A 1 90 ? 7.260 5.723 -21.605 1.00 71.62 90 PHE A O 1
ATOM 713 N N . GLY A 1 91 ? 6.676 6.248 -19.498 1.00 71.81 91 GLY A N 1
ATOM 714 C CA . GLY A 1 91 ? 6.940 7.681 -19.634 1.00 71.81 91 GLY A CA 1
ATOM 715 C C . GLY A 1 91 ? 8.409 7.968 -19.949 1.00 71.81 91 GLY A C 1
ATOM 716 O O . GLY A 1 91 ? 8.705 8.728 -20.866 1.00 71.81 91 GLY A O 1
ATOM 717 N N . SER A 1 92 ? 9.336 7.299 -19.259 1.00 71.19 92 SER A N 1
ATOM 718 C CA . SER A 1 92 ? 10.775 7.440 -19.514 1.00 71.19 92 SER A CA 1
ATOM 719 C C . SER A 1 92 ? 11.174 6.972 -20.920 1.00 71.19 92 SER A C 1
ATOM 721 O O . SER A 1 92 ? 11.900 7.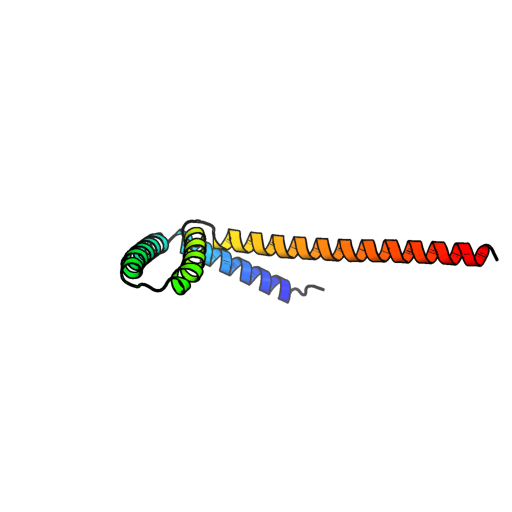683 -21.613 1.00 71.19 92 SER A O 1
ATOM 723 N N . VAL A 1 93 ? 10.654 5.830 -21.383 1.00 72.88 93 VAL A N 1
ATOM 724 C CA . VAL A 1 93 ? 10.909 5.331 -22.747 1.00 72.88 93 VAL A CA 1
ATOM 725 C C . VAL A 1 93 ? 10.356 6.287 -23.802 1.00 72.88 93 VAL A C 1
ATOM 727 O O . VAL A 1 93 ? 11.019 6.542 -24.805 1.00 72.88 93 VAL A O 1
ATOM 730 N N . HIS A 1 94 ? 9.167 6.846 -23.573 1.00 73.31 94 HIS A N 1
ATOM 731 C CA . HIS A 1 94 ? 8.563 7.810 -24.487 1.00 73.31 94 HIS A CA 1
ATOM 732 C C . HIS A 1 94 ? 9.412 9.081 -24.620 1.00 73.31 94 HIS A C 1
ATOM 734 O O . HIS A 1 94 ? 9.695 9.507 -25.737 1.00 73.31 94 HIS A O 1
ATOM 740 N N . VAL A 1 95 ? 9.895 9.629 -23.500 1.00 73.56 95 VAL A N 1
ATOM 741 C CA . VAL A 1 95 ? 10.779 10.806 -23.496 1.00 73.56 95 VAL A CA 1
ATOM 742 C C . VAL A 1 95 ? 12.080 10.525 -24.249 1.00 73.56 95 VAL A C 1
ATOM 744 O O . VAL A 1 95 ? 12.483 11.324 -25.089 1.00 73.56 95 VAL A O 1
ATOM 747 N N . VAL A 1 96 ? 12.718 9.374 -24.014 1.00 75.56 96 VAL A N 1
ATOM 748 C CA . VAL A 1 96 ? 13.953 8.994 -24.725 1.00 75.56 96 VAL A CA 1
ATOM 749 C C . VAL A 1 96 ? 13.707 8.837 -26.228 1.00 75.56 96 VAL A C 1
ATOM 751 O O . VAL A 1 96 ? 14.511 9.300 -27.036 1.00 75.56 96 VAL A O 1
ATOM 754 N N . ALA A 1 97 ? 12.586 8.226 -26.619 1.00 80.38 97 ALA A N 1
ATOM 755 C CA . ALA A 1 97 ? 12.218 8.074 -28.023 1.00 80.38 97 ALA A CA 1
ATOM 756 C C . ALA A 1 97 ? 11.946 9.422 -28.712 1.00 80.38 97 ALA A C 1
ATOM 758 O O . ALA A 1 97 ? 12.253 9.570 -29.895 1.00 80.38 97 ALA A O 1
ATOM 759 N N . GLU A 1 98 ? 11.380 10.395 -27.995 1.00 82.56 98 GLU A N 1
ATOM 760 C CA . GLU A 1 98 ? 11.133 11.743 -28.518 1.00 82.56 98 GLU A CA 1
ATOM 761 C C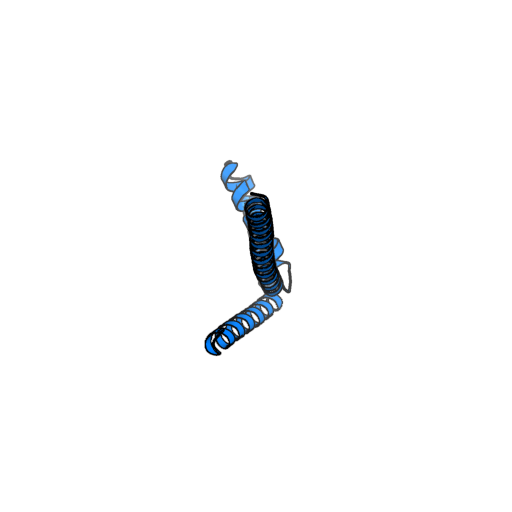 . GLU A 1 98 ? 12.437 12.531 -28.688 1.00 82.56 98 GLU A C 1
ATOM 763 O O . GLU A 1 98 ? 12.672 13.119 -29.741 1.00 82.56 98 GLU A O 1
ATOM 768 N N . VAL A 1 99 ? 13.334 12.468 -27.698 1.00 82.88 99 VAL A N 1
ATOM 769 C CA . VAL A 1 99 ? 14.663 13.096 -27.776 1.00 82.88 99 VAL A CA 1
ATOM 770 C C . VAL A 1 99 ? 15.459 12.537 -28.955 1.00 82.88 99 VAL A C 1
ATOM 772 O O . VAL A 1 99 ? 16.005 13.306 -29.741 1.00 82.88 99 VAL A O 1
ATOM 775 N N . LEU A 1 100 ? 15.472 11.213 -29.140 1.00 84.69 100 LEU A N 1
ATOM 776 C CA . LEU A 1 100 ? 16.137 10.588 -30.286 1.00 84.69 100 LEU A CA 1
ATOM 777 C C . LEU A 1 100 ? 15.528 11.028 -31.622 1.00 84.69 100 LEU A C 1
ATOM 779 O O . LEU A 1 100 ? 16.273 11.296 -32.561 1.00 84.69 100 LEU A O 1
ATOM 783 N N . ARG A 1 101 ? 14.196 11.150 -31.715 1.00 89.31 101 ARG A N 1
ATOM 784 C CA . ARG A 1 101 ? 13.535 11.651 -32.932 1.00 89.31 101 ARG A CA 1
ATOM 785 C C . ARG A 1 101 ? 13.938 13.090 -33.254 1.00 89.31 101 ARG A C 1
ATOM 787 O O . ARG A 1 101 ? 14.220 13.380 -34.414 1.00 89.31 101 ARG A O 1
ATOM 794 N N . HIS A 1 102 ? 14.029 13.963 -32.253 1.00 87.00 102 HIS A N 1
ATOM 795 C CA . HIS A 1 102 ? 14.505 15.334 -32.448 1.00 87.00 102 HIS A CA 1
ATOM 796 C C . HIS A 1 102 ? 15.981 15.398 -32.853 1.00 87.00 102 HIS A C 1
ATOM 798 O O . HIS A 1 102 ? 16.313 16.126 -33.784 1.00 87.00 102 HIS A O 1
ATOM 804 N N . MET A 1 103 ? 16.848 14.599 -32.224 1.00 84.69 103 MET A N 1
ATOM 805 C CA . MET A 1 103 ? 18.272 14.544 -32.574 1.00 84.69 103 MET A CA 1
ATOM 806 C C . MET A 1 103 ? 18.503 14.035 -34.003 1.00 84.69 103 MET A C 1
ATOM 808 O O . MET A 1 103 ? 19.345 14.575 -34.715 1.00 84.69 103 MET A O 1
ATOM 812 N N . VAL A 1 104 ? 17.749 13.022 -34.444 1.00 87.50 104 VAL A N 1
ATOM 813 C CA . VAL A 1 104 ? 17.820 12.520 -35.828 1.00 87.50 104 VAL A CA 1
ATOM 814 C C . VAL A 1 104 ? 17.338 13.585 -36.815 1.00 87.50 104 VAL A C 1
ATOM 816 O O . VAL A 1 104 ? 18.015 13.843 -37.804 1.00 87.50 104 VAL A O 1
ATOM 819 N N . ALA A 1 105 ? 16.227 14.269 -36.521 1.00 86.56 105 ALA A N 1
ATOM 820 C CA . ALA A 1 105 ? 15.727 15.349 -37.373 1.00 86.56 105 ALA A CA 1
ATOM 821 C C . ALA A 1 105 ? 16.718 16.525 -37.488 1.00 86.56 105 ALA A C 1
ATOM 823 O O . ALA A 1 105 ? 16.863 17.115 -38.559 1.00 86.56 105 ALA A O 1
ATOM 824 N N . GLU A 1 106 ? 17.420 16.861 -36.404 1.00 84.62 106 GLU A N 1
ATOM 825 C CA . GLU A 1 106 ? 18.455 17.899 -36.390 1.00 84.62 106 GLU A CA 1
ATOM 826 C C . GLU A 1 106 ? 19.703 17.487 -37.190 1.00 84.62 106 GLU A C 1
ATOM 828 O O . GLU A 1 106 ? 20.237 18.297 -37.957 1.00 84.62 106 GLU A O 1
ATOM 833 N N . TYR A 1 107 ? 20.122 16.223 -37.077 1.00 84.75 107 TYR A N 1
ATOM 834 C CA . TYR A 1 107 ? 21.215 15.651 -37.867 1.00 84.75 107 TYR A CA 1
ATOM 835 C C . TYR A 1 107 ? 20.900 15.634 -39.370 1.00 84.75 107 TYR A C 1
ATOM 837 O O . TYR A 1 107 ? 21.707 16.082 -40.180 1.00 84.75 107 TYR A O 1
ATOM 845 N N . ASP A 1 108 ? 19.704 15.190 -39.760 1.00 84.31 108 ASP A N 1
ATOM 846 C CA . ASP A 1 108 ? 19.296 15.157 -41.170 1.00 84.31 108 ASP A CA 1
ATOM 847 C C . ASP A 1 108 ? 19.198 16.571 -41.769 1.00 84.31 108 ASP A C 1
ATOM 849 O O . ASP A 1 108 ? 19.600 16.805 -42.911 1.00 84.31 108 ASP A O 1
ATOM 853 N N . SER A 1 109 ? 18.725 17.540 -40.979 1.00 81.06 109 SER A N 1
ATOM 854 C CA . SER A 1 109 ? 18.683 18.967 -41.330 1.00 81.06 109 SER A CA 1
ATOM 855 C C . SER A 1 109 ? 20.078 19.553 -41.581 1.00 81.06 109 SER A C 1
ATOM 857 O O . SER A 1 109 ? 20.295 20.270 -42.562 1.00 81.06 109 SER A O 1
ATOM 859 N N . THR A 1 110 ? 21.039 19.241 -40.709 1.00 78.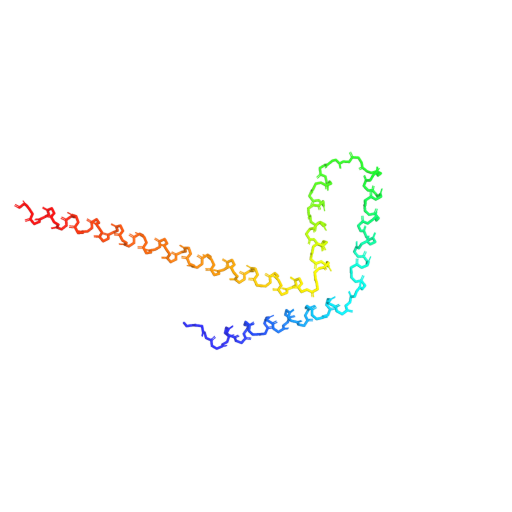12 110 THR A N 1
ATOM 860 C CA . THR A 1 110 ? 22.423 19.727 -40.822 1.00 78.12 110 THR A CA 1
ATOM 861 C C . THR A 1 110 ? 23.161 19.054 -41.976 1.00 78.12 110 THR A C 1
ATOM 863 O O . THR A 1 110 ? 23.751 19.746 -42.802 1.00 78.12 110 THR A O 1
ATOM 866 N N . ALA A 1 111 ? 23.015 17.738 -42.140 1.00 75.31 111 ALA A N 1
ATOM 867 C CA . ALA A 1 111 ? 23.592 17.000 -43.262 1.00 75.31 111 ALA A CA 1
ATOM 868 C C . ALA A 1 111 ? 23.031 17.439 -44.630 1.00 75.31 111 ALA A C 1
ATOM 870 O O . ALA A 1 111 ? 23.750 17.433 -45.632 1.00 75.31 111 ALA A O 1
ATOM 871 N N . ALA A 1 112 ? 21.752 17.830 -44.700 1.00 72.38 112 ALA A N 1
ATOM 872 C CA . ALA A 1 112 ? 21.153 18.384 -45.914 1.00 72.38 112 ALA A CA 1
ATOM 873 C C . ALA A 1 112 ? 21.690 19.787 -46.247 1.00 72.38 112 ALA A C 1
ATOM 875 O O . ALA A 1 112 ? 21.881 20.102 -47.421 1.00 72.38 112 ALA A O 1
ATOM 876 N N . ARG A 1 113 ? 21.968 20.612 -45.228 1.00 73.62 113 ARG A N 1
ATOM 877 C CA . ARG A 1 113 ? 22.602 21.930 -45.386 1.00 73.62 113 ARG A CA 1
ATOM 878 C C . ARG A 1 113 ? 24.035 21.828 -45.900 1.00 73.62 113 ARG A C 1
ATOM 880 O O . ARG A 1 113 ? 24.384 22.558 -46.821 1.00 73.62 113 ARG A O 1
ATOM 887 N N . ASP A 1 114 ? 24.818 20.896 -45.367 1.00 72.88 114 ASP A N 1
ATOM 888 C CA . ASP A 1 114 ? 26.216 20.702 -45.771 1.00 72.88 114 ASP A CA 1
ATOM 889 C C . ASP A 1 114 ? 26.356 20.165 -47.204 1.00 72.88 114 ASP A C 1
ATOM 891 O O . ASP A 1 114 ? 27.360 20.419 -47.858 1.00 72.88 114 ASP A O 1
ATOM 895 N N . LYS A 1 115 ? 25.344 19.458 -47.729 1.00 70.56 115 LYS A N 1
ATOM 896 C CA . LYS A 1 115 ? 25.295 19.018 -49.139 1.00 70.56 115 LYS A CA 1
ATOM 897 C C . LYS A 1 115 ? 24.843 20.102 -50.124 1.00 70.56 115 LYS A C 1
ATOM 899 O O . LYS A 1 115 ? 24.922 19.876 -51.329 1.00 70.56 115 LYS A O 1
ATOM 904 N N . ALA A 1 116 ? 24.293 21.212 -49.634 1.00 62.41 116 ALA A N 1
ATOM 905 C CA . ALA A 1 116 ? 23.769 22.302 -50.458 1.00 62.41 116 ALA A CA 1
ATOM 906 C C . ALA A 1 116 ? 24.771 23.460 -50.653 1.00 62.41 116 ALA A C 1
ATOM 908 O O . ALA A 1 116 ? 24.465 24.396 -51.394 1.00 62.41 116 ALA A O 1
ATOM 909 N N . LEU A 1 117 ? 25.930 23.395 -49.989 1.00 54.25 117 LEU A N 1
ATOM 910 C CA . LEU A 1 117 ? 27.089 24.281 -50.149 1.00 54.25 117 LEU A CA 1
ATOM 911 C C . LEU A 1 117 ? 28.142 23.626 -51.051 1.00 54.25 117 LEU A C 1
ATOM 913 O O . LEU A 1 117 ? 28.821 24.388 -51.773 1.00 54.25 117 LEU A O 1
#

Sequence (117 aa):
SWGDECLWRLARLMDKMLVLNGLMAANSGINNDFSRFKRFQQLASRAQSSAQSRLDQGTALMELQMFVANHNSVLSQLLDSLFKVRQGAFGSVHVVAEVLRHMVAEYDSTAARDKAL

Organism: Hemiselmis andersenii (NCBI:txid464988)

Secondary structure (DSSP, 8-state):
---HHHHHHHHHHHHHHHHHHHHHHH-THHHHHHHHHHHHHHHHHHH---SHHHHHHHHHHHHHHHHHH-TTHHHHHHHHHHHHHHHHHHHHHHHHHHHHHHHHHHHHHHHHHHT--

Radius of gyration: 25.79 Å; chains: 1; bounding box: 42×40×74 Å